Protein AF-A0A7V5NBF3-F1 (afdb_monomer)

Nearest PDB structures (foldseek):
  3msv-assembly3_A  TM=3.235E-01  e=4.393E+00  Schizosaccharomyces pombe
  2kat-assembly1_A  TM=3.231E-01  e=7.112E+00  Bordetella parapertussis

Foldseek 3Di:
DDPVLVVLQVVLVVLVVVLVPDDPVSVCCSLVDPCNCVSHVVSLCVVLVNDPVNVVLLVVLLVVLLVQCVPHDPVSSVVSLVVSLVVCVVSVNNVVSVSSSVVSVVVVVVVD

pLDDT: mean 71.96, std 8.56, range [34.53, 86.5]

Structure (mmCIF, N/CA/C/O backbone):
data_AF-A0A7V5NBF3-F1
#
_entry.id   AF-A0A7V5NBF3-F1
#
loop_
_atom_site.group_PDB
_atom_site.id
_atom_site.type_symbol
_atom_site.label_atom_id
_atom_site.label_alt_id
_atom_site.label_comp_id
_atom_site.label_asym_id
_atom_site.label_entity_id
_atom_site.label_seq_id
_atom_site.pdbx_PDB_ins_code
_atom_site.Cartn_x
_atom_site.Cartn_y
_atom_site.Cartn_z
_atom_site.occupancy
_atom_site.B_iso_or_equiv
_atom_site.auth_seq_id
_atom_site.auth_comp_id
_atom_site.auth_asym_id
_atom_site.auth_atom_id
_atom_site.pdbx_PDB_model_num
ATOM 1 N N . MET A 1 1 ? 16.359 3.883 -18.326 1.00 60.19 1 MET A N 1
ATOM 2 C CA . MET A 1 1 ? 15.129 3.069 -18.233 1.00 60.19 1 MET A CA 1
ATOM 3 C C . MET A 1 1 ? 14.713 2.700 -19.646 1.00 60.19 1 MET A C 1
ATOM 5 O O . MET A 1 1 ? 14.725 3.580 -20.503 1.00 60.19 1 MET A O 1
ATOM 9 N N . LYS A 1 2 ? 14.465 1.419 -19.923 1.00 71.50 2 LYS A N 1
ATOM 10 C CA . LYS A 1 2 ? 14.109 0.959 -21.274 1.00 71.50 2 LYS A CA 1
ATOM 11 C C . LYS A 1 2 ? 12.663 1.376 -21.609 1.00 71.50 2 LYS A C 1
ATOM 13 O O . LYS A 1 2 ? 11.846 1.469 -20.693 1.00 71.50 2 LYS A O 1
ATOM 18 N N . PRO A 1 3 ? 12.309 1.595 -22.888 1.00 71.69 3 PRO A N 1
ATOM 19 C CA . PRO A 1 3 ? 10.950 1.991 -23.286 1.00 71.69 3 PRO A CA 1
ATOM 20 C C . PRO A 1 3 ? 9.858 1.038 -22.772 1.00 71.69 3 PRO A C 1
ATOM 22 O O . PRO A 1 3 ? 8.801 1.473 -22.325 1.00 71.69 3 PRO A O 1
ATOM 25 N N . GLU A 1 4 ? 10.152 -0.260 -22.757 1.00 73.31 4 GLU A N 1
ATOM 26 C CA . GLU A 1 4 ? 9.260 -1.321 -22.276 1.00 73.31 4 GLU A CA 1
ATOM 27 C C . GLU A 1 4 ? 8.947 -1.216 -20.774 1.00 73.31 4 GLU A C 1
ATOM 29 O O . GLU A 1 4 ? 7.858 -1.568 -20.326 1.00 73.31 4 GLU A O 1
ATOM 34 N N . GLU A 1 5 ? 9.892 -0.711 -19.981 1.00 63.59 5 GLU A N 1
ATOM 35 C CA . GLU A 1 5 ? 9.725 -0.531 -18.537 1.00 63.59 5 GLU A CA 1
ATOM 36 C C . GLU A 1 5 ? 8.828 0.672 -18.229 1.00 63.59 5 GLU A C 1
ATOM 38 O O . GLU A 1 5 ? 7.972 0.607 -17.348 1.00 63.59 5 GLU A O 1
ATOM 43 N N . ILE A 1 6 ? 8.967 1.748 -19.008 1.00 64.50 6 ILE A N 1
ATOM 44 C CA . ILE A 1 6 ? 8.108 2.935 -18.919 1.00 64.50 6 ILE A CA 1
ATOM 45 C C . ILE A 1 6 ? 6.654 2.567 -19.238 1.00 64.50 6 ILE A C 1
ATOM 47 O O . ILE A 1 6 ? 5.732 3.042 -18.574 1.00 64.50 6 ILE A O 1
ATOM 51 N N . GLU A 1 7 ? 6.436 1.703 -20.229 1.00 73.38 7 GLU A N 1
ATOM 52 C CA . GLU A 1 7 ? 5.091 1.270 -20.604 1.00 73.38 7 GLU A CA 1
ATOM 53 C C . GLU A 1 7 ? 4.436 0.417 -19.507 1.00 73.38 7 GLU A C 1
ATOM 55 O O . GLU A 1 7 ? 3.271 0.637 -19.171 1.00 73.38 7 GLU A O 1
ATOM 60 N N . LYS A 1 8 ? 5.206 -0.456 -18.842 1.00 67.25 8 LYS A N 1
ATOM 61 C CA . LYS A 1 8 ? 4.737 -1.200 -17.660 1.00 67.25 8 LYS A CA 1
ATOM 62 C C . LYS A 1 8 ? 4.360 -0.280 -16.495 1.00 67.25 8 LYS A C 1
ATOM 64 O O . LYS A 1 8 ? 3.352 -0.523 -15.840 1.00 67.25 8 LYS A O 1
ATOM 69 N N . ILE A 1 9 ? 5.094 0.815 -16.268 1.00 65.44 9 ILE A N 1
ATOM 70 C CA . ILE A 1 9 ? 4.726 1.819 -15.248 1.00 65.44 9 ILE A CA 1
ATOM 71 C C . ILE A 1 9 ? 3.404 2.487 -15.601 1.00 65.44 9 ILE A C 1
ATOM 73 O O . ILE A 1 9 ? 2.5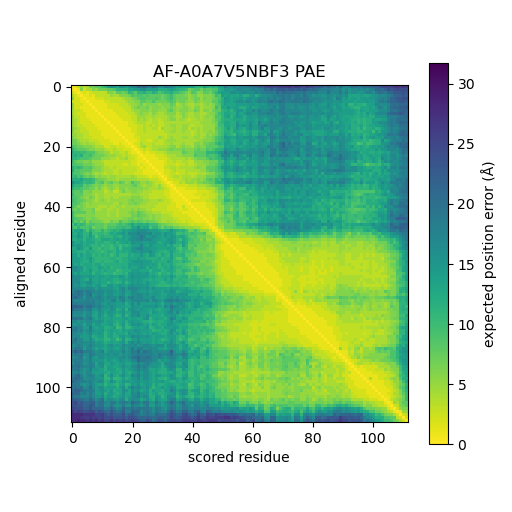34 2.628 -14.742 1.00 65.44 9 ILE A O 1
ATOM 77 N N . LYS A 1 10 ? 3.232 2.911 -16.857 1.00 67.44 10 LYS A N 1
ATOM 78 C CA . LYS A 1 10 ? 1.969 3.518 -17.288 1.00 67.44 10 LYS A CA 1
ATOM 79 C C . LYS A 1 10 ? 0.812 2.550 -17.082 1.00 67.44 10 LYS A C 1
ATOM 81 O O . LYS A 1 10 ? -0.215 2.967 -16.557 1.00 67.44 10 LYS A O 1
ATOM 86 N N . GLN A 1 11 ? 0.992 1.275 -17.424 1.00 70.19 11 GLN A N 1
ATOM 87 C CA . GLN A 1 11 ? -0.010 0.235 -17.200 1.00 70.19 11 GLN A CA 1
ATOM 88 C C . GLN A 1 11 ? -0.313 0.042 -15.710 1.00 70.19 11 GLN A C 1
ATOM 90 O O . GLN A 1 11 ? -1.482 0.048 -15.341 1.00 70.19 11 GLN A O 1
ATOM 95 N N . ALA A 1 12 ? 0.701 -0.016 -14.843 1.00 69.19 12 ALA A N 1
ATOM 96 C CA . ALA A 1 12 ? 0.529 -0.099 -13.392 1.00 69.19 12 ALA A CA 1
ATOM 97 C C . ALA A 1 12 ? -0.237 1.111 -12.821 1.00 69.19 12 ALA A C 1
ATOM 99 O O . ALA A 1 12 ? -1.156 0.964 -12.014 1.00 69.19 12 ALA A O 1
ATOM 100 N N . VAL A 1 13 ? 0.083 2.324 -13.282 1.00 68.00 13 VAL A N 1
ATOM 101 C CA . VAL A 1 13 ? -0.615 3.557 -12.884 1.00 68.00 13 VAL A CA 1
ATOM 102 C C . VAL A 1 13 ? -2.052 3.583 -13.406 1.00 68.00 13 VAL A C 1
ATOM 104 O O . VAL A 1 13 ? -2.954 4.010 -12.685 1.00 68.00 13 VAL A O 1
ATOM 107 N N . ILE A 1 14 ? -2.287 3.140 -14.644 1.00 72.31 14 ILE A N 1
ATOM 108 C CA . ILE A 1 14 ? -3.632 3.004 -15.215 1.00 72.31 14 ILE A CA 1
ATOM 109 C C . ILE A 1 14 ? -4.434 1.988 -14.402 1.00 72.31 14 ILE A C 1
ATOM 111 O O . ILE A 1 14 ? -5.554 2.296 -14.009 1.00 72.31 14 I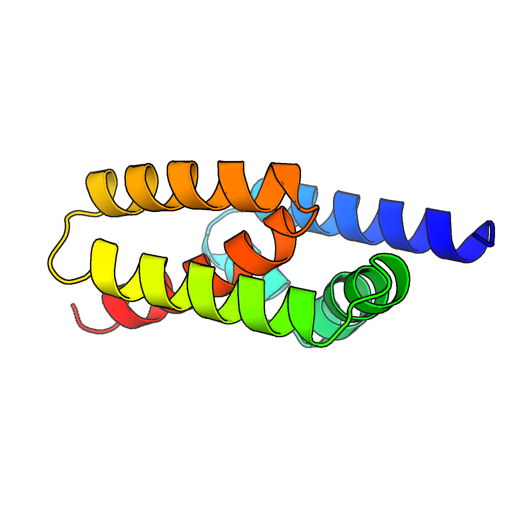LE A O 1
ATOM 115 N N . TYR A 1 15 ? -3.845 0.840 -14.067 1.00 73.00 15 TYR A N 1
ATOM 116 C CA . TYR A 1 15 ? -4.478 -0.189 -13.248 1.00 73.00 15 TYR A CA 1
ATOM 117 C C . TYR A 1 15 ? -4.887 0.362 -11.879 1.00 73.00 15 TYR A C 1
ATOM 119 O O . TYR A 1 15 ? -6.035 0.218 -11.474 1.00 73.00 15 TYR A O 1
ATOM 127 N N . LEU A 1 16 ? -3.989 1.081 -11.196 1.00 70.56 16 LEU A N 1
ATOM 128 C CA . LEU A 1 16 ? -4.289 1.730 -9.915 1.00 70.56 16 LEU A CA 1
ATOM 129 C C . LEU A 1 16 ? -5.389 2.793 -10.032 1.00 70.56 16 LEU A C 1
ATOM 131 O O . LEU A 1 16 ? -6.208 2.929 -9.124 1.00 70.56 16 LEU A O 1
ATOM 135 N N . LYS A 1 17 ? -5.429 3.553 -11.134 1.00 71.62 17 LYS A N 1
ATOM 136 C CA . LYS A 1 17 ? -6.500 4.528 -11.394 1.00 71.62 17 LYS A CA 1
ATOM 137 C C . LYS A 1 17 ? -7.842 3.840 -11.612 1.00 71.62 17 LYS A C 1
ATOM 139 O O . LYS A 1 17 ? -8.821 4.276 -11.020 1.00 71.62 17 LYS A O 1
ATOM 144 N N . VAL A 1 18 ? -7.872 2.781 -12.422 1.00 73.94 18 VAL A N 1
ATOM 145 C CA . VAL A 1 18 ? -9.079 1.984 -12.677 1.00 73.94 18 VAL A CA 1
ATOM 146 C C . VAL A 1 18 ? -9.574 1.383 -11.374 1.00 73.94 18 VAL A C 1
ATOM 148 O O . VAL A 1 18 ? -10.705 1.647 -10.993 1.00 73.94 18 VAL A O 1
ATOM 151 N N . ALA A 1 19 ? -8.702 0.690 -10.640 1.00 70.00 19 ALA A N 1
ATOM 152 C CA . ALA A 1 19 ? -9.034 0.100 -9.353 1.00 70.00 19 ALA A CA 1
ATOM 153 C C . ALA A 1 19 ? -9.612 1.158 -8.396 1.00 70.00 19 ALA A C 1
ATOM 155 O O . ALA A 1 19 ? -10.682 0.960 -7.831 1.00 70.00 19 ALA A O 1
ATOM 156 N N . ARG A 1 20 ? -8.964 2.323 -8.266 1.00 70.81 20 ARG A N 1
ATOM 157 C CA . ARG A 1 20 ? -9.442 3.420 -7.408 1.00 70.81 20 ARG A CA 1
ATOM 158 C C . ARG A 1 20 ? -10.814 3.972 -7.815 1.00 70.81 20 ARG A C 1
ATOM 160 O O . ARG A 1 20 ? -11.523 4.496 -6.959 1.00 70.81 20 ARG A O 1
ATOM 167 N N . SER A 1 21 ? -11.139 3.953 -9.103 1.00 73.06 21 SER A N 1
ATOM 168 C CA . SER A 1 21 ? -12.415 4.441 -9.632 1.00 73.06 21 SER A CA 1
ATOM 169 C C . SER A 1 21 ? -13.534 3.400 -9.569 1.00 73.06 21 SER A C 1
ATOM 171 O O . SER A 1 21 ? -14.683 3.753 -9.825 1.00 73.06 21 SER A O 1
ATOM 173 N N . SER A 1 22 ? -13.213 2.151 -9.235 1.00 74.31 22 SER A N 1
ATOM 174 C CA . SER A 1 22 ? -14.178 1.066 -9.104 1.00 74.31 22 SER A CA 1
ATOM 175 C C . SER A 1 22 ? -14.928 1.108 -7.771 1.00 74.31 22 SER A C 1
ATOM 177 O O . SER A 1 22 ? -14.494 1.734 -6.801 1.00 74.31 22 SER A O 1
ATOM 179 N N . ASP A 1 23 ? -16.061 0.407 -7.711 1.00 77.19 23 ASP A N 1
ATOM 180 C CA . ASP A 1 23 ? -16.751 0.144 -6.451 1.00 77.19 23 ASP A CA 1
ATOM 181 C C . ASP A 1 23 ? -15.875 -0.686 -5.496 1.00 77.19 23 ASP A C 1
ATOM 183 O O . ASP A 1 23 ? -14.886 -1.302 -5.896 1.00 77.19 23 ASP A O 1
ATOM 187 N N . TYR A 1 24 ? -16.250 -0.706 -4.216 1.00 62.22 24 TYR A N 1
ATOM 188 C CA . TYR A 1 24 ? -15.478 -1.353 -3.154 1.00 62.22 24 TYR A CA 1
ATOM 189 C C . TYR A 1 24 ? -15.138 -2.820 -3.459 1.00 62.22 24 TYR A C 1
ATOM 191 O O . TYR A 1 24 ? -14.009 -3.249 -3.222 1.00 62.22 24 TYR A O 1
ATOM 199 N N . LEU A 1 25 ? -16.088 -3.579 -4.009 1.00 72.44 25 LEU A N 1
ATOM 200 C CA . LEU A 1 25 ? -15.947 -5.016 -4.225 1.00 72.44 25 LEU A CA 1
ATOM 201 C C . LEU A 1 25 ? -15.039 -5.297 -5.428 1.00 72.44 25 LEU A C 1
ATOM 203 O O . LEU A 1 25 ? -14.141 -6.137 -5.358 1.00 72.44 25 LEU A O 1
ATOM 207 N N . THR A 1 26 ? -15.210 -4.521 -6.496 1.00 72.88 26 THR A N 1
ATOM 208 C CA . THR A 1 26 ? -14.345 -4.573 -7.678 1.00 72.88 26 THR A CA 1
ATOM 209 C C . THR A 1 26 ? -12.928 -4.090 -7.365 1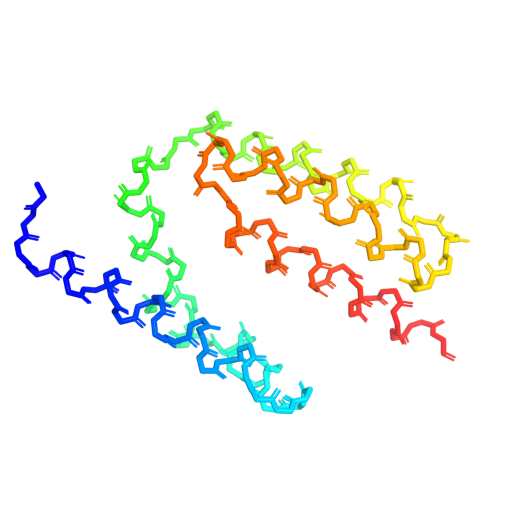.00 72.88 26 THR A C 1
ATOM 211 O O . THR A 1 26 ? -11.962 -4.700 -7.816 1.00 72.88 26 THR A O 1
ATOM 214 N N . PHE A 1 27 ? -12.772 -3.035 -6.558 1.00 71.81 27 PHE A N 1
ATOM 215 C CA . PHE A 1 27 ? -11.461 -2.598 -6.075 1.00 71.81 27 PHE A CA 1
ATOM 216 C C . PHE A 1 27 ? -10.755 -3.732 -5.326 1.00 71.81 27 PHE A C 1
ATOM 218 O O . PHE A 1 27 ? -9.617 -4.048 -5.664 1.00 71.81 27 PHE A O 1
ATOM 225 N N . HIS A 1 28 ? -11.456 -4.392 -4.394 1.00 65.81 28 HIS A N 1
ATOM 226 C CA . HIS A 1 28 ? -10.948 -5.553 -3.655 1.00 65.81 28 HIS A CA 1
ATOM 227 C C . HIS A 1 28 ? -10.476 -6.672 -4.583 1.00 65.81 28 HIS A C 1
ATOM 229 O O . HIS A 1 28 ? -9.345 -7.131 -4.456 1.00 65.81 28 HIS A O 1
ATOM 235 N N . ALA A 1 29 ? -11.316 -7.089 -5.531 1.00 71.75 29 ALA A N 1
ATOM 236 C CA . ALA A 1 29 ? -10.983 -8.168 -6.458 1.00 71.75 29 ALA A CA 1
ATOM 237 C C . ALA A 1 29 ? -9.762 -7.835 -7.331 1.00 71.75 29 ALA A C 1
ATOM 239 O O . ALA A 1 29 ? -8.957 -8.713 -7.637 1.00 71.75 29 ALA A O 1
ATOM 240 N N . LEU A 1 30 ? -9.611 -6.562 -7.711 1.00 71.50 30 LEU A N 1
ATOM 241 C CA . LEU A 1 30 ? -8.482 -6.099 -8.508 1.00 71.50 30 LEU A CA 1
ATOM 242 C C . LEU A 1 30 ? -7.187 -6.064 -7.694 1.00 71.50 30 LEU A C 1
ATOM 244 O O . LEU A 1 30 ? -6.169 -6.508 -8.203 1.00 71.50 30 LEU A O 1
ATOM 248 N N . VAL A 1 31 ? -7.193 -5.567 -6.454 1.00 71.75 31 VAL A N 1
ATOM 249 C CA . VAL A 1 31 ? -5.949 -5.395 -5.674 1.00 71.75 31 VAL A CA 1
ATOM 250 C C . VAL A 1 31 ? -5.518 -6.631 -4.884 1.00 71.75 31 VAL A C 1
ATOM 252 O O . VAL A 1 31 ? -4.328 -6.777 -4.618 1.00 71.75 31 VAL A O 1
ATOM 255 N N . ASP A 1 32 ? -6.444 -7.528 -4.527 1.00 69.69 32 ASP A N 1
ATOM 256 C CA . ASP A 1 32 ? -6.119 -8.801 -3.859 1.00 69.69 32 ASP A CA 1
ATOM 257 C C . ASP A 1 32 ? -5.718 -9.903 -4.867 1.00 69.69 32 ASP A C 1
ATOM 259 O O . ASP A 1 32 ? -5.297 -10.989 -4.470 1.00 6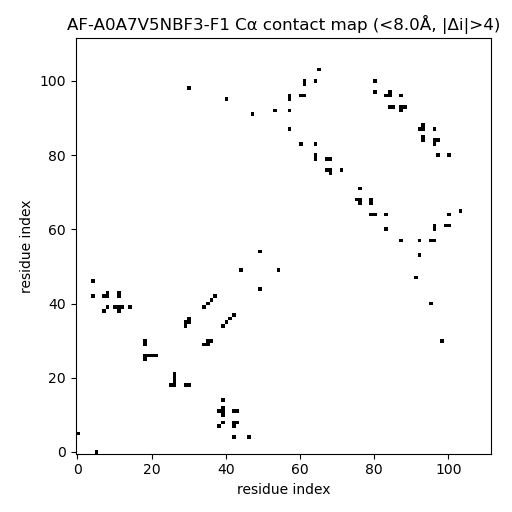9.69 32 ASP A O 1
ATOM 263 N N . GLY A 1 33 ? -5.840 -9.646 -6.173 1.00 72.69 33 GLY A N 1
ATOM 264 C CA . GLY A 1 33 ? -5.521 -10.616 -7.217 1.00 72.69 33 GLY A CA 1
ATOM 265 C C . GLY A 1 33 ? -4.018 -10.791 -7.452 1.00 72.69 33 GLY A C 1
ATOM 266 O O . GLY A 1 33 ? -3.250 -9.829 -7.469 1.00 72.69 33 GLY A O 1
ATOM 267 N N . GLU A 1 34 ? -3.597 -12.020 -7.749 1.00 73.56 34 GLU A N 1
ATOM 268 C CA . GLU A 1 34 ? -2.212 -12.345 -8.127 1.00 73.56 34 GLU A CA 1
ATOM 269 C C . GLU A 1 34 ? -1.734 -11.491 -9.320 1.00 73.56 34 GLU A C 1
ATOM 271 O O . GLU A 1 34 ? -0.624 -10.961 -9.315 1.00 73.56 34 GLU A O 1
ATOM 276 N N . THR A 1 35 ? -2.639 -11.209 -10.264 1.00 73.38 35 THR A N 1
ATOM 277 C CA . THR A 1 35 ? -2.442 -10.293 -11.397 1.00 73.38 35 THR A CA 1
ATOM 278 C C . THR A 1 35 ? -1.964 -8.902 -10.978 1.00 73.38 35 THR A C 1
ATOM 280 O O . THR A 1 35 ? -1.160 -8.299 -11.687 1.00 73.38 35 THR A O 1
ATOM 283 N N . PHE A 1 36 ? -2.434 -8.369 -9.850 1.00 74.19 36 PHE A N 1
ATOM 284 C CA . PHE A 1 36 ? -2.006 -7.063 -9.352 1.00 74.19 36 PHE A CA 1
ATOM 285 C C . PHE A 1 36 ? -0.602 -7.114 -8.769 1.00 74.19 36 PHE A C 1
ATOM 287 O O . PHE A 1 36 ? 0.217 -6.235 -9.039 1.00 74.19 36 PHE A O 1
ATOM 294 N N . ASN A 1 37 ? -0.284 -8.181 -8.042 1.00 72.25 37 ASN A N 1
ATOM 295 C CA . ASN A 1 37 ? 1.067 -8.384 -7.548 1.00 72.25 37 ASN A CA 1
ATOM 296 C C . ASN A 1 37 ? 2.070 -8.478 -8.716 1.00 72.25 37 ASN A C 1
ATOM 298 O O . ASN A 1 37 ? 3.101 -7.808 -8.728 1.00 72.25 37 ASN A O 1
ATOM 302 N N . GLU A 1 38 ? 1.732 -9.242 -9.755 1.00 73.62 38 GLU A N 1
ATOM 303 C CA . GLU A 1 38 ? 2.618 -9.468 -10.900 1.00 73.62 38 GLU A CA 1
ATOM 304 C C . GLU A 1 38 ? 2.770 -8.256 -11.823 1.00 73.62 38 GLU A C 1
ATOM 306 O O . GLU A 1 38 ? 3.871 -7.980 -12.300 1.00 73.62 38 GLU A O 1
ATOM 311 N N . ASN A 1 39 ? 1.676 -7.535 -12.083 1.00 71.38 39 ASN A N 1
ATOM 312 C CA . ASN A 1 39 ? 1.649 -6.473 -13.092 1.00 71.38 39 ASN A CA 1
ATOM 313 C C . ASN A 1 39 ? 1.761 -5.062 -12.510 1.00 71.38 39 ASN A C 1
ATOM 315 O O . ASN A 1 39 ? 1.990 -4.115 -13.262 1.00 71.38 39 ASN A O 1
ATOM 319 N N . VAL A 1 40 ? 1.607 -4.903 -11.194 1.00 71.56 40 VAL A N 1
ATOM 320 C CA . VAL A 1 40 ? 1.656 -3.595 -10.528 1.00 71.56 40 VAL A CA 1
ATOM 321 C C . VAL A 1 40 ? 2.751 -3.563 -9.469 1.00 71.56 40 VAL A C 1
ATOM 323 O O . VAL A 1 40 ? 3.623 -2.708 -9.566 1.00 71.56 40 VAL A O 1
ATOM 326 N N . ILE A 1 41 ? 2.773 -4.494 -8.511 1.00 71.56 41 ILE A N 1
ATOM 327 C CA . ILE A 1 41 ? 3.770 -4.472 -7.424 1.00 71.56 41 ILE A CA 1
ATOM 328 C C . ILE A 1 41 ? 5.178 -4.786 -7.938 1.00 71.56 41 ILE A C 1
ATOM 330 O O . ILE A 1 41 ? 6.041 -3.911 -7.879 1.00 71.56 41 ILE A O 1
ATOM 334 N N . LYS A 1 42 ? 5.404 -5.973 -8.523 1.00 73.06 42 LYS A N 1
ATOM 335 C CA . LYS A 1 42 ? 6.742 -6.396 -8.989 1.00 73.06 42 LYS A CA 1
ATOM 336 C C . LYS A 1 42 ? 7.390 -5.392 -9.964 1.00 73.06 42 LYS A C 1
ATOM 338 O O . LYS A 1 42 ? 8.588 -5.127 -9.843 1.00 73.06 42 LYS A O 1
ATOM 343 N N . PRO A 1 43 ? 6.665 -4.803 -10.942 1.00 70.38 43 PRO A N 1
ATOM 344 C CA . PRO A 1 43 ? 7.248 -3.803 -11.832 1.00 70.38 43 PRO A CA 1
ATOM 345 C C . PRO A 1 43 ? 7.584 -2.498 -11.111 1.00 70.38 43 PRO A C 1
ATOM 347 O O . PRO A 1 43 ? 8.613 -1.904 -11.419 1.00 70.38 43 PRO A O 1
ATOM 350 N N . LEU A 1 44 ? 6.755 -2.059 -10.156 1.00 69.06 44 LEU A N 1
ATOM 351 C CA . LEU A 1 44 ? 7.041 -0.867 -9.359 1.00 69.06 44 LEU A CA 1
ATOM 352 C C . LEU A 1 44 ? 8.274 -1.072 -8.472 1.00 69.06 44 LEU A C 1
ATOM 354 O O . LEU A 1 44 ? 9.142 -0.207 -8.490 1.00 69.06 44 LEU A O 1
ATOM 358 N N . GLU A 1 45 ? 8.403 -2.218 -7.797 1.00 67.25 45 GLU A N 1
ATOM 359 C CA . GLU A 1 45 ? 9.582 -2.567 -6.981 1.00 67.25 45 GLU A CA 1
ATOM 360 C C . GLU A 1 45 ? 10.869 -2.583 -7.815 1.00 67.25 45 GLU A C 1
ATOM 362 O O . GLU A 1 45 ? 11.888 -1.991 -7.451 1.00 67.25 45 GLU A O 1
ATOM 367 N N . LYS A 1 46 ? 10.818 -3.209 -8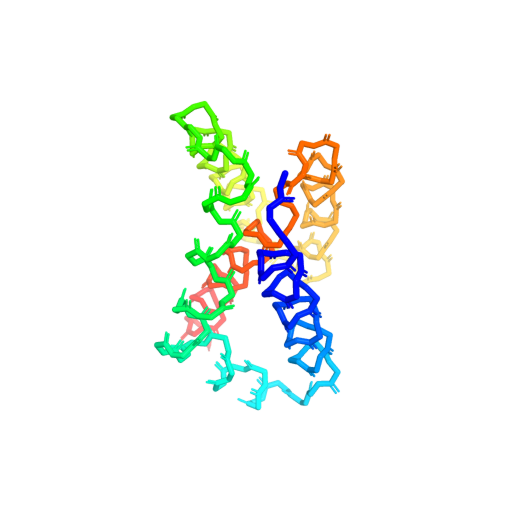.997 1.00 66.88 46 LYS A N 1
ATOM 368 C CA . LYS A 1 46 ? 11.966 -3.266 -9.909 1.00 66.88 46 LYS A CA 1
ATOM 369 C C . LYS A 1 46 ? 12.400 -1.876 -10.387 1.00 66.88 46 LYS A C 1
ATOM 371 O O . LYS A 1 46 ? 13.577 -1.667 -10.676 1.00 66.88 46 LYS A O 1
ATOM 376 N N . LEU A 1 47 ? 11.461 -0.937 -10.499 1.00 63.38 47 LEU A N 1
ATOM 377 C CA . LEU A 1 47 ? 11.698 0.389 -11.074 1.00 63.38 47 LEU A CA 1
ATOM 378 C C . LEU A 1 47 ? 12.038 1.453 -10.044 1.00 63.38 47 LEU A C 1
ATOM 380 O O . LEU A 1 47 ? 12.769 2.384 -10.376 1.00 63.38 47 LEU A O 1
ATOM 384 N N . SER A 1 48 ? 11.580 1.301 -8.804 1.00 61.44 48 SER A N 1
ATOM 385 C CA . SER A 1 48 ? 11.989 2.160 -7.695 1.00 61.44 48 SER A CA 1
ATOM 386 C C . SER A 1 48 ? 13.419 1.892 -7.224 1.00 61.44 48 SER A C 1
ATOM 388 O O . SER A 1 48 ? 13.857 2.554 -6.296 1.00 61.44 48 SER A O 1
ATOM 390 N N . GLN A 1 49 ? 14.142 0.943 -7.843 1.00 65.69 49 GLN A N 1
ATOM 391 C CA . GLN A 1 49 ? 15.399 0.404 -7.306 1.00 65.69 49 GLN A CA 1
ATOM 392 C C . GLN A 1 49 ? 15.225 0.000 -5.841 1.00 65.69 49 GLN A C 1
ATOM 394 O O . GLN A 1 49 ? 16.080 0.300 -5.008 1.00 65.69 49 GLN A O 1
ATOM 399 N N . TRP A 1 50 ? 14.081 -0.638 -5.563 1.00 69.88 50 TRP A N 1
ATOM 400 C CA . TRP A 1 50 ? 13.664 -0.981 -4.217 1.00 69.88 50 TRP A CA 1
ATOM 401 C C . TRP A 1 50 ? 14.799 -1.678 -3.481 1.00 69.88 50 TRP A C 1
ATOM 403 O O . TRP A 1 50 ? 15.289 -2.723 -3.919 1.00 69.88 50 TRP A O 1
ATOM 413 N N . ASN A 1 51 ? 15.233 -1.067 -2.391 1.00 71.44 51 ASN A N 1
ATOM 414 C CA . ASN A 1 51 ? 16.324 -1.561 -1.569 1.00 71.44 51 ASN A CA 1
ATOM 415 C C . ASN A 1 51 ? 15.827 -1.848 -0.144 1.00 71.44 51 ASN A C 1
ATOM 417 O O . ASN A 1 51 ? 14.660 -1.635 0.194 1.00 71.44 51 ASN A O 1
ATOM 421 N N . GLU A 1 52 ? 16.717 -2.365 0.699 1.00 75.50 52 GLU A N 1
ATOM 422 C CA . GLU A 1 52 ? 16.377 -2.679 2.090 1.00 75.50 52 GLU A CA 1
ATOM 423 C C . GLU A 1 52 ? 15.947 -1.439 2.892 1.00 75.50 52 GLU A C 1
ATOM 425 O O . GLU A 1 52 ? 15.111 -1.562 3.791 1.00 75.50 52 GLU A O 1
ATOM 430 N N . ASP A 1 53 ? 16.450 -0.246 2.557 1.00 77.06 53 ASP A N 1
ATOM 431 C CA . ASP A 1 53 ? 16.054 1.000 3.220 1.00 77.06 53 ASP A CA 1
ATOM 432 C C . ASP A 1 53 ? 14.613 1.393 2.863 1.00 77.06 53 ASP A C 1
ATOM 434 O O . ASP A 1 53 ? 13.854 1.797 3.747 1.00 77.06 53 ASP A O 1
ATOM 438 N N . ASP A 1 54 ? 14.195 1.208 1.606 1.00 73.75 54 ASP A N 1
ATOM 439 C CA . ASP A 1 54 ? 12.807 1.413 1.173 1.00 73.75 54 ASP A CA 1
ATOM 440 C C . ASP A 1 54 ? 11.861 0.435 1.877 1.00 73.75 54 ASP A C 1
ATOM 442 O O . ASP A 1 54 ? 10.800 0.827 2.375 1.00 73.75 54 ASP A O 1
ATOM 446 N N . GLU A 1 55 ? 12.259 -0.837 1.982 1.00 78.31 55 GLU A N 1
ATOM 447 C CA . GLU A 1 55 ? 11.476 -1.857 2.679 1.00 78.31 55 GLU A CA 1
ATOM 448 C C . GLU A 1 55 ? 11.341 -1.542 4.171 1.00 78.31 55 GLU A C 1
ATOM 450 O O . GLU A 1 55 ? 10.247 -1.642 4.741 1.00 78.31 55 GLU A O 1
ATOM 455 N N . LYS A 1 56 ? 12.437 -1.116 4.806 1.00 80.81 56 LYS A N 1
ATOM 456 C CA . LYS A 1 56 ? 12.449 -0.702 6.208 1.00 80.81 56 LYS A CA 1
ATOM 457 C C . LYS A 1 56 ? 11.571 0.526 6.424 1.00 80.81 56 LYS A C 1
ATOM 459 O O . LYS A 1 56 ? 10.743 0.515 7.333 1.00 80.81 56 LYS A O 1
ATOM 464 N N . LEU A 1 57 ? 11.681 1.538 5.565 1.00 80.25 57 LEU A N 1
ATOM 465 C CA . LEU A 1 57 ? 10.877 2.754 5.645 1.00 80.25 57 LEU A CA 1
ATOM 466 C C . LEU A 1 57 ? 9.386 2.456 5.459 1.00 80.25 57 LEU A C 1
ATOM 468 O O . LEU A 1 57 ? 8.553 2.970 6.206 1.00 80.25 57 LEU A O 1
ATOM 472 N N . VAL A 1 58 ? 9.019 1.605 4.496 1.00 81.00 58 VAL A N 1
ATOM 473 C CA . VAL A 1 58 ? 7.624 1.177 4.331 1.00 81.00 58 VAL A CA 1
ATOM 474 C C . VAL A 1 58 ? 7.139 0.414 5.553 1.00 81.00 58 VAL A C 1
ATOM 476 O O . VAL A 1 58 ? 6.058 0.734 6.046 1.00 81.00 58 VAL A O 1
ATOM 479 N N . LYS A 1 59 ? 7.916 -0.532 6.091 1.00 82.56 59 LYS A N 1
ATOM 480 C CA . LYS A 1 59 ? 7.553 -1.240 7.330 1.00 82.56 59 LYS A CA 1
ATOM 481 C C . LYS A 1 59 ? 7.339 -0.263 8.485 1.00 82.56 59 LYS A C 1
ATOM 483 O O . LYS A 1 59 ? 6.294 -0.328 9.126 1.00 82.56 59 LYS A O 1
ATOM 488 N N . GLU A 1 60 ? 8.245 0.688 8.699 1.00 85.12 60 GLU A N 1
ATOM 489 C CA . GLU A 1 60 ? 8.119 1.713 9.743 1.00 85.12 60 GLU A CA 1
ATOM 490 C C . GLU A 1 60 ? 6.866 2.578 9.560 1.00 85.12 60 GLU A C 1
ATOM 492 O O . GLU A 1 60 ? 6.123 2.815 10.515 1.00 85.12 60 GLU A O 1
ATOM 497 N N . LEU A 1 61 ? 6.581 3.027 8.334 1.00 83.75 61 LEU A N 1
ATOM 498 C CA . LEU A 1 61 ? 5.391 3.823 8.031 1.00 83.75 61 LEU A CA 1
ATOM 499 C C . LEU A 1 61 ? 4.099 3.017 8.209 1.00 83.75 61 LEU A C 1
ATOM 501 O O . LEU A 1 61 ? 3.112 3.546 8.721 1.00 83.75 61 LEU A O 1
ATOM 505 N N . VAL A 1 62 ? 4.095 1.740 7.832 1.00 83.25 62 VAL A N 1
ATOM 506 C CA . VAL A 1 62 ? 2.949 0.837 7.995 1.00 83.25 62 VAL A CA 1
ATOM 507 C C . VAL A 1 62 ? 2.717 0.503 9.471 1.00 83.25 62 VAL A C 1
ATOM 509 O O . VAL A 1 62 ? 1.577 0.534 9.932 1.00 83.25 62 VAL A O 1
ATOM 512 N N . GLU A 1 63 ? 3.768 0.240 10.248 1.00 84.81 63 GLU A N 1
ATOM 513 C CA . GLU A 1 63 ? 3.656 0.030 11.695 1.00 84.81 63 GLU A CA 1
ATOM 514 C C . GLU A 1 63 ? 3.200 1.288 12.429 1.00 84.81 63 GLU A C 1
ATOM 516 O O . GLU A 1 63 ? 2.330 1.224 13.301 1.00 84.81 63 GLU A O 1
ATOM 521 N N . LYS A 1 64 ? 3.750 2.447 12.056 1.00 84.44 64 LYS A N 1
ATOM 522 C CA . LYS A 1 64 ? 3.308 3.736 12.580 1.00 84.44 64 LYS A CA 1
ATOM 523 C C . LYS A 1 64 ? 1.835 3.964 12.273 1.00 84.44 64 LYS A C 1
ATOM 525 O O . LYS A 1 64 ? 1.100 4.398 13.155 1.00 84.44 64 L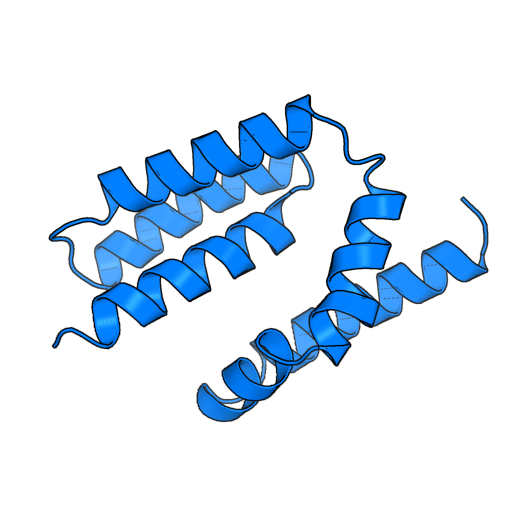YS A O 1
ATOM 530 N N . LEU A 1 65 ? 1.389 3.628 11.059 1.00 83.81 65 LEU A N 1
ATOM 531 C CA . LEU A 1 65 ? -0.024 3.692 10.710 1.00 83.81 65 LEU A CA 1
ATOM 532 C C . LEU A 1 65 ? -0.849 2.798 11.636 1.00 83.81 65 LEU A C 1
ATOM 534 O O . LEU A 1 65 ? -1.759 3.326 12.258 1.00 83.81 65 LEU A O 1
ATOM 538 N N . LYS A 1 66 ? -0.506 1.506 11.778 1.00 82.88 66 LYS A N 1
ATOM 539 C CA . LYS A 1 66 ? -1.210 0.549 12.660 1.00 82.88 66 LYS A CA 1
ATOM 540 C C . LYS A 1 66 ? -1.385 1.092 14.079 1.00 82.88 66 LYS A C 1
ATOM 542 O O . LYS A 1 66 ? -2.504 1.151 14.575 1.00 82.88 66 LYS A O 1
ATOM 547 N N . LYS A 1 67 ? -0.296 1.562 14.694 1.00 86.50 67 LYS A N 1
ATOM 548 C CA . LYS A 1 67 ? -0.319 2.129 16.054 1.00 86.50 67 LYS A CA 1
ATOM 549 C C . LYS A 1 67 ? -1.171 3.395 16.147 1.00 86.50 67 LYS A C 1
ATOM 551 O O . LYS A 1 67 ? -1.827 3.632 17.151 1.00 86.50 67 LYS A O 1
ATOM 556 N N . GLU A 1 68 ? -1.161 4.238 15.114 1.00 81.62 68 GLU A N 1
ATOM 557 C CA . GLU A 1 68 ? -1.906 5.500 15.124 1.00 81.62 68 GLU A CA 1
ATOM 558 C C . GLU A 1 68 ? -3.406 5.353 14.822 1.00 81.62 68 GLU A C 1
ATOM 560 O O . GLU A 1 68 ? -4.150 6.303 15.084 1.00 81.62 68 GLU A O 1
ATOM 565 N N . ILE A 1 69 ? -3.844 4.223 14.254 1.00 83.25 69 ILE A N 1
ATOM 566 C CA . ILE A 1 69 ? -5.244 3.963 13.868 1.00 83.25 69 ILE A CA 1
ATOM 567 C C . ILE A 1 69 ? -5.979 2.997 14.805 1.00 83.25 69 ILE A C 1
ATOM 569 O O . ILE A 1 69 ? -7.201 2.880 14.696 1.00 83.25 69 ILE A O 1
ATOM 573 N N . GLU A 1 70 ? -5.268 2.315 15.701 1.00 83.19 70 GLU A N 1
ATOM 574 C CA . GLU A 1 70 ? -5.857 1.410 16.689 1.00 83.19 70 GLU A CA 1
ATOM 575 C C . GLU A 1 70 ? -6.871 2.157 17.574 1.00 83.19 70 GLU A C 1
ATOM 577 O O . GLU A 1 70 ? -6.617 3.270 18.040 1.00 83.19 70 GLU A O 1
ATOM 582 N N . GLY A 1 71 ? -8.070 1.585 17.737 1.00 80.06 71 GLY A N 1
ATOM 583 C CA . GLY A 1 71 ? -9.164 2.191 18.510 1.00 80.06 71 GLY A CA 1
ATOM 584 C C . GLY A 1 71 ? -9.767 3.476 17.919 1.00 80.06 71 GLY A C 1
ATOM 585 O O . GLY A 1 71 ? -10.597 4.112 18.566 1.00 80.06 71 GLY A O 1
ATOM 586 N N . LYS A 1 72 ? -9.371 3.884 16.704 1.00 81.31 72 LYS A N 1
ATOM 587 C CA . LYS A 1 72 ? -9.830 5.133 16.074 1.00 81.31 72 LYS A CA 1
ATOM 588 C C . LYS A 1 72 ? -11.036 4.964 15.158 1.00 81.31 72 LYS A C 1
ATOM 590 O O . LYS A 1 72 ? -11.242 3.919 14.543 1.00 81.31 72 LYS A O 1
ATOM 595 N N . THR A 1 73 ? -11.780 6.054 14.969 1.00 82.38 73 THR A N 1
ATOM 596 C CA . THR A 1 73 ? -12.885 6.117 13.997 1.00 82.38 73 THR A CA 1
ATOM 597 C C . THR A 1 73 ? -12.381 6.137 12.549 1.00 82.38 73 THR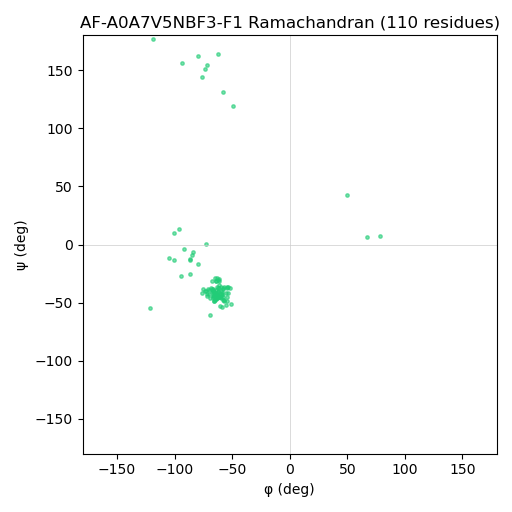 A C 1
ATOM 599 O O . THR A 1 73 ? -11.292 6.637 12.271 1.00 82.38 73 THR A O 1
ATOM 602 N N . LEU A 1 74 ? -13.192 5.679 11.584 1.00 75.12 74 LEU A N 1
ATOM 603 C CA . LEU A 1 74 ? -12.839 5.673 10.149 1.00 75.12 74 LEU A CA 1
ATOM 604 C C . LEU A 1 74 ? -12.351 7.035 9.625 1.00 75.12 74 LEU A C 1
ATOM 606 O O . LEU A 1 74 ? -11.427 7.102 8.809 1.00 75.12 74 LEU A O 1
ATOM 610 N N . LYS A 1 75 ? -12.942 8.134 10.110 1.00 75.94 75 LYS A N 1
ATOM 611 C CA . LYS A 1 75 ? -12.540 9.492 9.728 1.00 75.94 75 LYS A CA 1
ATOM 612 C C . LYS A 1 75 ? -11.118 9.801 10.197 1.00 75.94 75 LYS A C 1
ATOM 614 O O . LYS A 1 75 ? -10.302 10.261 9.402 1.00 75.94 75 LYS A O 1
ATOM 619 N N . GLU A 1 76 ? -10.797 9.490 11.449 1.00 78.88 76 GLU A N 1
ATOM 620 C CA . GLU A 1 76 ? -9.444 9.662 11.981 1.00 78.88 76 GLU A CA 1
ATOM 621 C C . GLU A 1 76 ? -8.440 8.726 11.301 1.00 78.88 76 GLU A C 1
ATOM 623 O O . GLU A 1 76 ? -7.346 9.165 10.944 1.00 78.88 76 GLU A O 1
ATOM 628 N N . LYS A 1 77 ? -8.827 7.467 11.051 1.00 80.25 77 LYS A N 1
ATOM 629 C CA . LYS A 1 77 ? -8.022 6.503 10.287 1.00 80.25 77 LYS A CA 1
ATOM 630 C C . LYS A 1 77 ? -7.635 7.076 8.914 1.00 80.25 77 LYS A C 1
ATOM 632 O O . LYS A 1 77 ? -6.464 7.045 8.530 1.00 80.25 77 LYS A O 1
ATOM 637 N N . SER A 1 78 ? -8.589 7.693 8.209 1.00 76.56 78 SER A N 1
ATOM 638 C CA . SER A 1 78 ? -8.356 8.358 6.918 1.00 76.56 78 SER A CA 1
ATOM 639 C C . SER A 1 78 ? -7.397 9.551 7.019 1.00 76.56 78 SER A C 1
ATOM 641 O O . SER A 1 78 ? -6.516 9.720 6.171 1.00 76.56 78 SER A O 1
ATOM 643 N N . GLU A 1 79 ? -7.521 10.384 8.055 1.00 82.06 79 GLU A N 1
ATOM 644 C CA . GLU A 1 79 ? -6.617 11.523 8.254 1.00 82.06 79 GLU A CA 1
ATOM 645 C C . GLU A 1 79 ? -5.181 11.091 8.559 1.00 82.06 79 GLU A C 1
ATOM 647 O O . GLU A 1 79 ? -4.230 11.694 8.047 1.00 82.06 79 GLU A O 1
ATOM 652 N N . LYS A 1 80 ? -5.009 10.028 9.352 1.00 83.50 80 LYS A N 1
ATOM 653 C CA . LYS A 1 80 ? -3.694 9.443 9.636 1.00 83.50 80 LYS A CA 1
ATOM 654 C C . LYS A 1 80 ? -3.062 8.846 8.386 1.00 83.50 80 LYS A C 1
ATOM 656 O O . LYS A 1 80 ? -1.910 9.166 8.081 1.00 83.50 80 LYS A O 1
ATOM 661 N N . LEU A 1 81 ? -3.838 8.109 7.591 1.00 81.50 81 LEU A N 1
ATOM 662 C CA . LEU A 1 81 ? -3.377 7.605 6.301 1.00 81.50 81 LEU A CA 1
ATOM 663 C C . LEU A 1 81 ? -2.923 8.746 5.378 1.00 81.50 81 LEU A C 1
ATOM 665 O O . LEU A 1 81 ? -1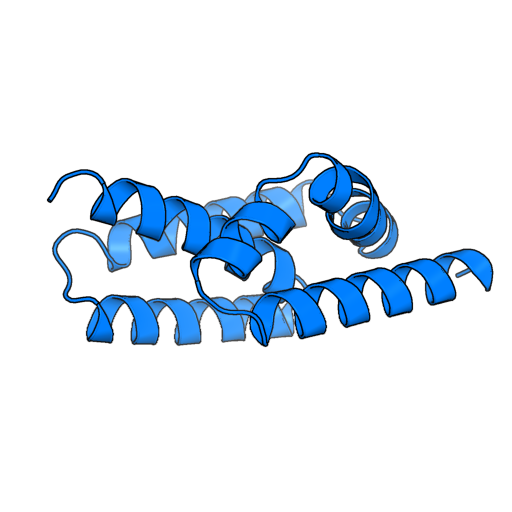.839 8.674 4.805 1.00 81.50 81 LEU A O 1
ATOM 669 N N . LYS A 1 82 ? -3.687 9.843 5.270 1.00 79.44 82 LYS A N 1
ATOM 670 C CA . LYS A 1 82 ? -3.288 11.005 4.450 1.00 79.44 82 LYS A CA 1
ATOM 671 C C . LYS A 1 82 ? -1.939 11.592 4.874 1.00 79.44 82 LYS A C 1
ATOM 673 O O . LYS A 1 82 ? -1.175 12.016 4.008 1.00 79.44 82 LYS A O 1
ATOM 678 N N . LYS A 1 83 ? -1.635 11.638 6.177 1.00 81.88 83 LYS A N 1
ATOM 679 C CA . LYS A 1 83 ? -0.333 12.116 6.677 1.00 81.88 83 LYS A CA 1
ATOM 680 C C . LYS A 1 83 ? 0.801 11.181 6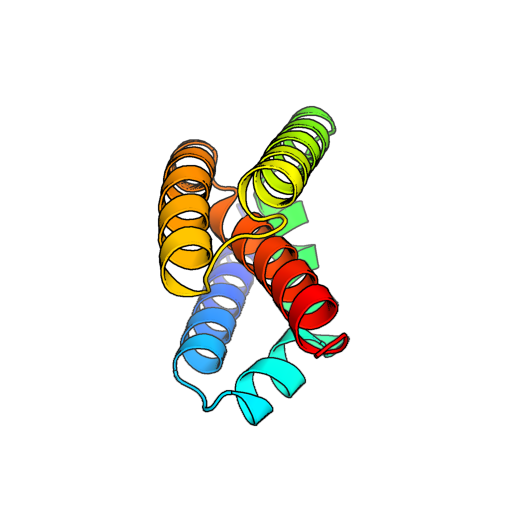.261 1.00 81.88 83 LYS A C 1
ATOM 682 O O . LYS A 1 83 ? 1.818 11.658 5.769 1.00 81.88 83 LYS A O 1
ATOM 687 N N . ILE A 1 84 ? 0.604 9.872 6.381 1.00 80.50 84 ILE A N 1
ATOM 688 C CA . ILE A 1 84 ? 1.619 8.874 6.024 1.00 80.50 84 ILE A CA 1
ATOM 689 C C . ILE A 1 84 ? 1.827 8.791 4.505 1.00 80.50 84 ILE A C 1
ATOM 691 O O . ILE A 1 84 ? 2.966 8.757 4.045 1.00 80.50 84 ILE A O 1
ATOM 695 N N . LEU A 1 85 ? 0.764 8.902 3.703 1.00 76.44 85 LEU A N 1
ATOM 696 C CA . LEU A 1 85 ? 0.872 8.980 2.241 1.00 76.44 85 LEU A CA 1
ATOM 697 C C . LEU A 1 85 ? 1.629 10.228 1.764 1.00 76.44 85 LEU A C 1
ATOM 699 O O . LEU A 1 85 ? 2.270 10.170 0.719 1.00 76.44 85 LEU A O 1
ATOM 703 N N . LYS A 1 86 ? 1.599 11.349 2.502 1.00 74.62 86 LYS A N 1
ATOM 704 C CA . LYS A 1 86 ? 2.430 12.526 2.177 1.00 74.62 86 LYS A CA 1
ATOM 705 C C . LYS A 1 86 ? 3.921 12.237 2.355 1.00 74.62 86 LYS A C 1
ATOM 707 O O . LYS A 1 86 ? 4.704 12.665 1.513 1.00 74.62 86 LYS A O 1
ATOM 712 N N . ILE A 1 87 ? 4.292 11.497 3.401 1.00 75.44 87 ILE A N 1
ATOM 713 C CA . ILE A 1 87 ? 5.677 11.057 3.630 1.00 75.44 87 ILE A CA 1
ATOM 714 C C . ILE A 1 87 ? 6.086 10.084 2.518 1.00 75.44 87 ILE A C 1
ATOM 716 O O . ILE A 1 87 ? 7.083 10.300 1.838 1.00 75.44 87 ILE A O 1
ATOM 720 N N . GLY A 1 88 ? 5.234 9.092 2.241 1.00 69.44 88 GLY A N 1
ATOM 721 C CA . GLY A 1 88 ? 5.422 8.151 1.139 1.00 69.44 88 GLY A CA 1
ATOM 722 C C . GLY A 1 88 ? 5.552 8.822 -0.228 1.00 69.44 88 GLY A C 1
ATOM 723 O O . GLY A 1 88 ? 6.344 8.383 -1.049 1.00 69.44 88 GLY A O 1
ATOM 724 N N . ARG A 1 89 ? 4.823 9.916 -0.485 1.00 66.38 89 ARG A N 1
ATOM 725 C CA . ARG A 1 89 ? 4.927 10.683 -1.736 1.00 66.38 89 ARG A CA 1
ATOM 726 C C . ARG A 1 89 ? 6.303 11.314 -1.925 1.00 66.38 89 ARG A C 1
ATOM 728 O O . ARG A 1 89 ? 6.780 11.339 -3.053 1.00 66.38 89 ARG A O 1
ATOM 735 N N . ALA A 1 90 ? 6.910 11.827 -0.855 1.00 65.94 90 ALA A N 1
ATOM 736 C CA . ALA A 1 90 ? 8.251 12.405 -0.908 1.00 65.94 90 ALA A CA 1
ATOM 737 C C . ALA A 1 90 ? 9.321 11.338 -1.190 1.00 65.94 90 ALA A C 1
ATOM 739 O O . ALA A 1 90 ? 10.297 11.630 -1.870 1.00 65.94 90 ALA A O 1
ATOM 740 N N . ALA A 1 91 ? 9.091 10.105 -0.729 1.00 61.78 91 ALA A N 1
ATOM 741 C CA . ALA A 1 91 ? 9.970 8.958 -0.948 1.00 61.78 91 ALA A CA 1
ATOM 742 C C . ALA A 1 91 ? 9.629 8.118 -2.202 1.00 61.78 91 ALA A C 1
ATOM 744 O O . ALA A 1 91 ? 10.326 7.162 -2.501 1.00 61.78 91 ALA A O 1
ATOM 745 N N . GLY A 1 92 ? 8.550 8.423 -2.937 1.00 65.94 92 GLY A N 1
ATOM 746 C CA . GLY A 1 92 ? 8.108 7.627 -4.098 1.00 65.94 92 GLY A CA 1
ATOM 747 C C . GLY A 1 92 ? 7.350 6.325 -3.772 1.00 65.94 92 GLY A C 1
ATOM 748 O O . GLY A 1 92 ? 7.000 5.579 -4.679 1.00 65.94 92 GLY A O 1
ATOM 749 N N . LEU A 1 93 ? 7.007 6.077 -2.504 1.00 69.31 93 LEU A N 1
ATOM 750 C CA . LEU A 1 93 ? 6.467 4.806 -1.983 1.00 69.31 93 LEU A CA 1
ATOM 751 C C . LEU A 1 93 ? 4.934 4.811 -1.791 1.00 69.31 93 LEU A C 1
ATOM 753 O O . LEU A 1 93 ? 4.358 3.915 -1.170 1.00 69.31 93 LEU A O 1
ATOM 757 N N . ILE A 1 94 ? 4.244 5.844 -2.291 1.00 69.56 94 ILE A N 1
ATOM 758 C CA . ILE A 1 94 ? 2.827 6.121 -1.986 1.00 69.56 94 ILE A CA 1
ATOM 759 C C . ILE A 1 94 ? 1.880 4.966 -2.347 1.00 69.56 94 ILE A C 1
ATOM 761 O O . ILE A 1 94 ? 0.939 4.694 -1.601 1.00 69.56 94 ILE A O 1
ATOM 765 N N . SER A 1 95 ? 2.130 4.284 -3.468 1.00 64.81 95 SER A N 1
ATOM 766 C CA . SER A 1 95 ? 1.279 3.194 -3.955 1.00 64.81 95 SER A CA 1
ATOM 767 C C . SER A 1 95 ? 1.324 1.993 -3.009 1.00 64.81 95 SER A C 1
ATOM 769 O O . SER A 1 95 ? 0.277 1.464 -2.650 1.00 64.81 95 SER A O 1
ATOM 771 N N . ILE A 1 96 ? 2.515 1.625 -2.530 1.00 69.38 96 ILE A N 1
ATOM 772 C CA . ILE A 1 96 ? 2.730 0.464 -1.653 1.00 69.38 96 ILE A CA 1
ATOM 773 C C . ILE A 1 96 ? 2.179 0.734 -0.250 1.00 69.38 96 ILE A C 1
ATOM 775 O O . ILE A 1 96 ? 1.458 -0.093 0.306 1.00 69.38 96 ILE A O 1
ATOM 779 N N . ILE A 1 97 ? 2.407 1.938 0.282 1.00 72.38 97 ILE A N 1
ATOM 780 C CA . ILE A 1 97 ? 1.819 2.375 1.557 1.00 72.38 97 ILE A CA 1
ATOM 781 C C . ILE A 1 97 ? 0.286 2.365 1.491 1.00 72.38 97 ILE A C 1
ATOM 783 O O . ILE A 1 97 ? -0.367 1.955 2.449 1.00 72.38 97 ILE A O 1
ATOM 787 N N . GLY A 1 98 ? -0.303 2.794 0.368 1.00 69.69 98 GLY A N 1
ATOM 788 C CA . GLY A 1 98 ? -1.754 2.772 0.169 1.00 69.69 98 GLY A CA 1
ATOM 789 C C . GLY A 1 98 ? -2.343 1.359 0.201 1.00 69.69 98 GLY A C 1
ATOM 790 O O . GLY A 1 98 ? -3.380 1.146 0.827 1.00 69.69 98 GLY A O 1
ATOM 791 N N . ILE A 1 99 ? -1.658 0.394 -0.416 1.00 69.56 99 ILE A N 1
ATOM 792 C CA . ILE A 1 99 ? -2.071 -1.018 -0.460 1.00 69.56 99 ILE A CA 1
ATOM 793 C C . ILE A 1 99 ? -1.947 -1.662 0.926 1.00 69.56 99 ILE A C 1
ATOM 795 O O . ILE A 1 99 ? -2.893 -2.287 1.405 1.00 69.56 99 ILE A O 1
ATOM 799 N N . ALA A 1 100 ? -0.825 -1.449 1.618 1.00 71.19 100 ALA A N 1
ATOM 800 C CA . ALA A 1 100 ? -0.625 -1.967 2.970 1.00 71.19 100 ALA A CA 1
ATOM 801 C C . ALA A 1 100 ? -1.649 -1.389 3.965 1.00 71.19 100 ALA A C 1
ATOM 803 O O . ALA A 1 100 ? -2.239 -2.123 4.756 1.00 71.19 100 ALA A O 1
ATOM 804 N N . ALA A 1 101 ? -1.915 -0.081 3.895 1.00 69.81 101 ALA A N 1
ATOM 805 C CA . ALA A 1 101 ? -2.934 0.577 4.711 1.00 69.81 101 ALA A CA 1
ATOM 806 C C . ALA A 1 101 ? -4.332 -0.009 4.496 1.00 69.81 101 ALA A C 1
ATOM 808 O O . ALA A 1 101 ? -5.090 -0.197 5.446 1.00 69.81 101 ALA A O 1
ATOM 809 N N . TYR A 1 102 ? -4.667 -0.312 3.246 1.00 68.56 102 TYR A N 1
ATOM 810 C CA . TYR A 1 102 ? -5.937 -0.923 2.896 1.00 68.56 102 TYR A CA 1
ATOM 811 C C . TYR A 1 102 ? -6.100 -2.327 3.489 1.00 68.56 102 TYR A C 1
ATOM 813 O O . TYR A 1 102 ? -7.134 -2.610 4.094 1.00 68.56 102 TYR A O 1
ATOM 821 N N . GLN A 1 103 ? -5.070 -3.176 3.405 1.00 69.88 103 GLN A N 1
ATOM 822 C CA . GLN A 1 103 ? -5.092 -4.502 4.035 1.00 69.88 103 GLN A CA 1
ATOM 823 C C . GLN A 1 103 ? -5.291 -4.414 5.556 1.00 69.88 103 GLN A C 1
ATOM 825 O O . GLN A 1 103 ? -6.009 -5.229 6.134 1.00 69.88 103 GLN A O 1
ATOM 830 N N . ILE A 1 104 ? -4.709 -3.399 6.205 1.00 71.12 104 ILE A N 1
ATOM 831 C CA . ILE A 1 104 ? -4.903 -3.163 7.641 1.00 71.12 104 ILE A CA 1
ATOM 832 C C . ILE A 1 104 ? -6.350 -2.777 7.952 1.00 71.12 104 ILE A C 1
ATOM 834 O O . ILE A 1 104 ? -6.961 -3.367 8.838 1.00 71.12 104 ILE A O 1
ATOM 838 N N . PHE A 1 105 ? -6.922 -1.823 7.213 1.00 67.00 105 PHE A N 1
ATOM 839 C CA . PHE A 1 105 ? -8.311 -1.413 7.433 1.00 67.00 105 PHE A CA 1
ATOM 840 C C . PHE A 1 105 ? -9.315 -2.534 7.155 1.00 67.00 105 PHE A C 1
ATOM 842 O O . PHE A 1 105 ? -10.341 -2.592 7.828 1.00 67.00 105 PHE A O 1
ATOM 849 N N . LYS A 1 106 ? -9.016 -3.433 6.209 1.00 65.38 106 LYS A N 1
ATOM 850 C CA . LYS A 1 106 ? -9.814 -4.640 5.955 1.00 65.38 106 LYS A CA 1
ATOM 851 C C . LYS A 1 106 ? -9.811 -5.578 7.164 1.00 65.38 106 LYS A C 1
ATOM 853 O O . LYS A 1 106 ? -10.866 -6.083 7.524 1.00 65.38 106 LYS A O 1
ATOM 858 N N . LYS A 1 107 ? -8.649 -5.793 7.793 1.00 62.06 107 LYS A N 1
ATOM 859 C CA . LYS A 1 107 ? -8.524 -6.663 8.971 1.00 62.06 107 LYS A CA 1
ATOM 860 C C . LYS A 1 107 ? -9.298 -6.100 10.167 1.00 62.06 107 LYS A C 1
ATOM 862 O O . LYS A 1 107 ? -10.118 -6.807 10.726 1.00 62.06 107 LYS A O 1
ATOM 867 N N . ASP A 1 108 ? -9.136 -4.809 10.457 1.00 56.47 108 ASP A N 1
ATOM 868 C CA . ASP A 1 108 ? -9.870 -4.132 11.539 1.00 56.47 108 ASP A CA 1
ATOM 869 C C . ASP A 1 108 ? -11.392 -4.059 11.308 1.00 56.47 108 ASP A C 1
ATOM 871 O O . ASP A 1 108 ? -12.154 -3.931 12.261 1.00 56.47 108 ASP A O 1
ATOM 875 N N . GLY A 1 109 ? -11.840 -4.032 10.048 1.00 51.41 109 GLY A N 1
ATOM 876 C CA . GLY A 1 109 ? -13.259 -3.959 9.687 1.00 51.41 109 GLY A CA 1
ATOM 877 C C . GLY A 1 109 ? -13.958 -5.317 9.601 1.00 51.41 109 GLY A C 1
ATOM 878 O O . GLY A 1 109 ? -15.180 -5.343 9.540 1.00 51.41 109 GLY A O 1
ATOM 879 N N . ALA A 1 110 ? -13.205 -6.420 9.580 1.00 45.31 110 ALA A N 1
ATOM 880 C CA . ALA A 1 110 ? -13.739 -7.783 9.614 1.00 45.31 110 ALA A CA 1
ATOM 881 C C . ALA A 1 110 ? -13.987 -8.295 11.049 1.00 45.31 110 ALA A C 1
ATOM 883 O O . ALA A 1 110 ? -14.643 -9.319 11.212 1.00 45.31 110 ALA A O 1
ATOM 884 N N . ASP A 1 111 ? -13.475 -7.583 12.062 1.00 39.50 111 ASP A N 1
ATOM 885 C CA . ASP A 1 111 ? -13.643 -7.873 13.495 1.00 39.50 111 ASP A CA 1
ATOM 886 C C . ASP A 1 111 ? -14.797 -7.062 14.155 1.00 39.50 111 ASP A C 1
ATOM 888 O O . ASP A 1 111 ? -14.887 -7.007 15.383 1.00 39.50 111 ASP A O 1
ATOM 892 N N . MET A 1 112 ? -15.680 -6.425 13.365 1.00 34.53 112 MET A N 1
ATOM 893 C CA . MET A 1 112 ? -16.939 -5.785 13.815 1.00 34.53 112 MET A CA 1
ATOM 894 C C . MET A 1 112 ? -18.157 -6.502 13.238 1.00 34.53 112 MET A C 1
ATOM 896 O O . MET A 1 112 ? -19.182 -6.555 13.954 1.00 34.53 112 MET A O 1
#

Mean predicted aligned error: 9.78 Å

Solvent-accessible surface area (backbone atoms only — not comparable to full-atom values): 6309 Å² total; per-residue (Å²): 133,56,72,71,56,55,51,48,50,53,49,26,52,49,50,52,50,51,36,70,72,43,56,76,67,58,24,47,60,47,66,76,29,68,67,32,46,63,55,34,47,53,54,49,43,67,68,67,64,62,44,73,66,56,54,50,52,49,49,52,52,52,50,52,46,53,68,72,34,62,98,52,54,72,69,57,36,51,54,54,48,54,56,52,42,54,55,24,52,79,73,71,43,32,69,61,55,52,53,55,52,46,56,52,55,51,56,68,60,71,78,113

Sequence (112 aa):
MKPEEIEKIKQAVIYLKVARSSDYLTFHALVDGETFNENVIKPLEKLSQWNEDDEKLVKELVEKLKKEIEGKTLKEKSEKLKKILKIGRAAGLISIIGIAAYQIFKKDGADM

Secondary structure (DSSP, 8-state):
--HHHHHHHHHHHHHHHHHHHS-HHHHHHHHSSHHHIIIIIHHHHHHTT--HHHHHHHHHHHHHHHHHHTT--HHHHHHHHHHHHHHHHHHT-HHHHHHHHHHHHHHHHH--

Radius of gyration: 14.57 Å; Cα contacts (8 Å, |Δi|>4): 67; chains: 1; bounding box: 33×25×42 Å